Protein AF-A0A940YAW0-F1 (afdb_monomer)

Solvent-accessible surface area (backbone atoms only — not comparable to full-atom values): 6529 Å² total; per-residue (Å²): 142,86,84,84,80,84,82,80,79,80,72,79,87,86,73,80,63,94,56,67,58,59,76,46,60,49,50,46,62,60,55,46,80,49,50,27,80,85,36,31,35,69,44,83,55,68,61,38,25,36,34,46,40,45,64,47,30,42,54,44,70,74,47,69,86,30,37,48,61,80,56,59,61,40,74,48,71,69,44,64,45,38,37,33,33,66,38,48,69,45,74,62,46,36,38,37,39,30,31,65,82,68,52,77,37,68,34,34,32,30,23,39,60,90

Mean predicted aligned error: 9.23 Å

Nearest PDB structures (foldseek):
  4nob-assembly1_A  TM=4.745E-01  e=4.016E-02  Mus musculus
  6vyv-assembly1_C  TM=4.372E-01  e=2.056E-01  Ross river virus (STRAIN T48)
  2ala-assembly1_A  TM=4.185E-01  e=2.056E-01  Semliki Forest virus
  8ewf-assembly1_A  TM=4.000E-01  e=3.178E-01  Chikungunya virus
  8d2v-assembly1_C  TM=5.334E-01  e=3.888E+00  Mus musculus

pLDDT: mean 88.07, std 17.08, range [45.34, 98.38]

Sequence (114 aa):
MALPLAIALAGCGGGGNELGPAEAVWASPDAVKVGAKGSCFVGIGPTVHVYGGKPPYVLKNAAPLAMSLDRARVNMPGEGFTLTFNGVCLTDMPITIEDAEGRLLAVPISNAPI

Radius of gyration: 17.98 Å; Cα contacts (8 Å, |Δi|>4): 249; chains: 1; bounding box: 52×30×51 Å

Organism: NCBI:txid2824118

Foldseek 3Di:
DDDDDDDDPPDDPPDDPPQPPLQAKAKVVLAAEEAEAPFWDFFKGDKIFIAHRADWKAKDFQCVVFKDWPDRTDGDHRDTIIIGGHGDFDWQGWTWIAHPVGH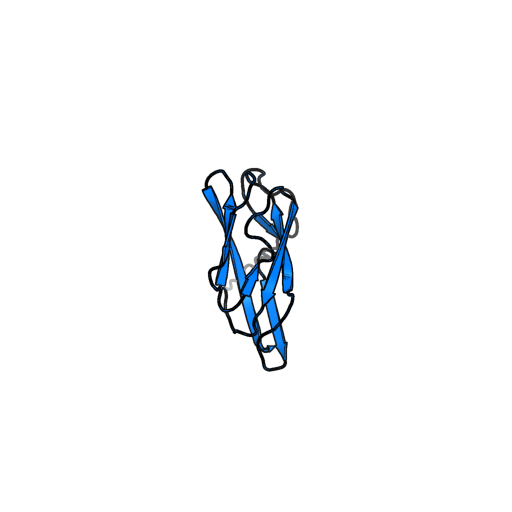IRTHGYGTYYD

Structure (mmCIF, N/CA/C/O backbone):
data_AF-A0A940YAW0-F1
#
_entry.id   AF-A0A940YAW0-F1
#
loop_
_atom_site.group_PDB
_atom_site.id
_atom_site.type_symbol
_atom_site.label_atom_id
_atom_site.label_alt_id
_atom_site.label_comp_id
_atom_site.label_asym_id
_atom_site.label_entity_id
_atom_site.label_seq_id
_atom_site.pdbx_PDB_ins_code
_atom_site.Cartn_x
_atom_site.Cartn_y
_atom_site.Cartn_z
_atom_site.occupancy
_atom_site.B_iso_or_equiv
_atom_site.auth_seq_id
_atom_site.auth_comp_id
_atom_site.auth_asym_id
_atom_site.auth_atom_id
_atom_site.pdbx_PDB_model_num
ATOM 1 N N . MET A 1 1 ? -39.862 -18.497 -36.913 1.00 52.28 1 MET A N 1
ATOM 2 C CA . MET A 1 1 ? -38.756 -18.606 -35.939 1.00 52.28 1 MET A CA 1
ATOM 3 C C . MET A 1 1 ? -37.622 -17.715 -36.409 1.00 52.28 1 MET A C 1
ATOM 5 O O . MET A 1 1 ? -36.978 -18.050 -37.389 1.00 52.28 1 MET A O 1
ATOM 9 N N . ALA A 1 2 ? -37.437 -16.568 -35.763 1.00 45.34 2 ALA A N 1
ATOM 10 C CA . ALA A 1 2 ? -36.231 -15.750 -35.849 1.00 45.34 2 ALA A CA 1
ATOM 11 C C . ALA A 1 2 ? -36.221 -14.862 -34.599 1.00 45.34 2 ALA A C 1
ATOM 13 O O . ALA A 1 2 ? -37.155 -14.096 -34.379 1.00 45.34 2 ALA A O 1
ATOM 14 N N . LEU A 1 3 ? -35.221 -15.062 -33.747 1.00 57.62 3 LEU A N 1
ATOM 15 C CA . LEU A 1 3 ? -35.035 -14.390 -32.467 1.00 57.62 3 LEU A CA 1
ATOM 16 C C . LEU A 1 3 ? -33.855 -13.422 -32.631 1.00 57.62 3 LEU A C 1
ATOM 18 O O . LEU A 1 3 ? -32.750 -13.907 -32.877 1.00 57.62 3 LEU A O 1
ATOM 22 N N . PRO A 1 4 ? -34.022 -12.096 -32.492 1.00 56.28 4 PRO A N 1
ATOM 23 C CA . PRO A 1 4 ? -32.889 -11.208 -32.314 1.00 56.28 4 PRO A CA 1
ATOM 24 C C . PRO A 1 4 ? -32.786 -10.785 -30.846 1.00 56.28 4 PRO A C 1
ATOM 26 O O . PRO A 1 4 ? -33.575 -10.001 -30.330 1.00 56.28 4 PRO A O 1
ATOM 29 N N . LEU A 1 5 ? -31.815 -11.419 -30.192 1.00 55.91 5 LEU A N 1
ATOM 30 C CA . LEU A 1 5 ? -30.773 -10.834 -29.348 1.00 55.91 5 LEU A CA 1
ATOM 31 C C . LEU A 1 5 ? -31.091 -9.483 -28.668 1.00 55.91 5 LEU A C 1
ATOM 33 O O . LEU A 1 5 ? -31.025 -8.418 -29.278 1.00 55.91 5 LEU A O 1
ATOM 37 N N . ALA A 1 6 ? -31.344 -9.544 -27.360 1.00 58.28 6 ALA A N 1
ATOM 38 C CA . ALA A 1 6 ? -31.371 -8.389 -26.473 1.00 58.28 6 ALA A CA 1
ATOM 39 C C . ALA A 1 6 ? -29.951 -7.826 -26.280 1.00 58.28 6 ALA A C 1
ATOM 41 O O . ALA A 1 6 ? -29.052 -8.535 -25.828 1.00 58.28 6 ALA A O 1
ATOM 42 N N . ILE A 1 7 ? -29.758 -6.544 -26.593 1.00 60.66 7 ILE A N 1
ATOM 43 C CA . ILE A 1 7 ? -28.548 -5.792 -26.251 1.00 60.66 7 ILE A CA 1
ATOM 44 C C . ILE A 1 7 ? -28.794 -5.157 -24.881 1.00 60.66 7 ILE A C 1
ATOM 46 O O . ILE A 1 7 ? -29.486 -4.147 -24.767 1.00 60.66 7 ILE A O 1
ATOM 50 N N . ALA A 1 8 ? -28.254 -5.768 -23.829 1.00 54.06 8 ALA A N 1
ATOM 51 C CA . ALA A 1 8 ? -28.180 -5.147 -22.515 1.00 54.06 8 ALA A CA 1
ATOM 52 C C . ALA A 1 8 ? -27.020 -4.141 -22.517 1.00 54.06 8 ALA A C 1
ATOM 54 O O . ALA A 1 8 ? -25.854 -4.526 -22.447 1.00 54.06 8 ALA A O 1
ATOM 55 N N . LEU A 1 9 ? -27.332 -2.845 -22.595 1.00 49.03 9 LEU A N 1
ATOM 56 C CA . LEU A 1 9 ? -26.391 -1.810 -22.176 1.00 49.03 9 LEU A CA 1
ATOM 57 C C . LEU A 1 9 ? -26.336 -1.819 -20.643 1.00 49.03 9 LEU A C 1
ATOM 59 O O . LEU A 1 9 ? -27.127 -1.151 -19.980 1.00 49.03 9 LEU A O 1
ATOM 63 N N . ALA A 1 10 ? -25.395 -2.572 -20.074 1.00 53.00 10 ALA A N 1
ATOM 64 C CA . ALA A 1 10 ? -24.923 -2.312 -18.721 1.00 53.00 10 ALA A CA 1
ATOM 65 C C . ALA A 1 10 ? -24.113 -1.006 -18.766 1.00 53.00 10 ALA A C 1
ATOM 67 O O . ALA A 1 10 ? -22.921 -0.998 -19.068 1.00 53.00 10 ALA A O 1
ATOM 68 N N . GLY A 1 11 ? -24.798 0.120 -18.560 1.00 48.66 11 GLY A N 1
ATOM 69 C CA . GLY A 1 11 ? -24.156 1.412 -18.365 1.00 48.66 11 GLY A CA 1
ATOM 70 C C . GLY A 1 11 ? -23.261 1.355 -17.129 1.00 48.66 11 GLY A C 1
ATOM 71 O O . GLY A 1 11 ? -23.728 1.066 -16.031 1.00 48.66 11 GLY A O 1
ATOM 72 N N . CYS A 1 12 ? -21.971 1.603 -17.341 1.00 58.66 12 CYS A N 1
ATOM 73 C CA . CYS A 1 12 ? -20.958 1.808 -16.317 1.00 58.66 12 CYS A CA 1
ATOM 74 C C . CYS A 1 12 ? -21.443 2.880 -15.325 1.00 58.66 12 CYS A C 1
ATOM 76 O O . CYS A 1 12 ? -21.663 4.031 -15.706 1.00 58.66 12 CYS A O 1
ATOM 78 N N . GLY A 1 13 ? -21.656 2.483 -14.069 1.00 53.03 13 GLY A N 1
ATOM 79 C CA . GLY A 1 13 ? -22.030 3.371 -12.974 1.00 53.03 13 GLY A CA 1
ATOM 80 C C . GLY A 1 13 ? -20.891 4.327 -12.636 1.00 53.03 13 GLY A C 1
ATOM 81 O O . GLY A 1 13 ? -20.037 4.019 -11.814 1.00 53.03 13 GLY A O 1
ATOM 82 N N . GLY A 1 14 ? -20.879 5.490 -13.284 1.00 53.69 14 GLY A N 1
ATOM 83 C CA . GLY A 1 14 ? -19.999 6.612 -12.968 1.00 53.69 14 GLY A CA 1
ATOM 84 C C . GLY A 1 14 ? -20.705 7.589 -12.036 1.00 53.69 14 GLY A C 1
ATOM 85 O O . GLY A 1 14 ? -21.288 8.568 -12.489 1.00 53.69 14 GLY A O 1
ATOM 86 N N . GLY A 1 15 ? -20.678 7.298 -10.741 1.00 47.94 15 GLY A N 1
ATOM 87 C CA . GLY A 1 15 ? -21.262 8.140 -9.699 1.00 47.94 15 GLY A CA 1
ATOM 88 C C . GLY A 1 15 ? -20.697 7.746 -8.346 1.00 47.94 15 GLY A C 1
ATOM 89 O O . GLY A 1 15 ? -21.437 7.311 -7.477 1.00 47.94 15 GLY A O 1
ATOM 90 N N . GLY A 1 16 ? -19.369 7.791 -8.219 1.00 53.62 16 GLY A N 1
ATOM 91 C CA . GLY A 1 16 ? -18.675 7.478 -6.978 1.00 53.62 16 GLY A CA 1
ATOM 92 C C . GLY A 1 16 ? -18.891 8.601 -5.980 1.00 53.62 16 GLY A C 1
ATOM 93 O O . GLY A 1 16 ? -18.182 9.597 -6.000 1.00 53.62 16 GLY A O 1
ATOM 94 N N . ASN A 1 17 ? -19.884 8.438 -5.118 1.00 49.09 17 ASN A N 1
ATOM 95 C CA . ASN A 1 17 ? -19.977 9.131 -3.848 1.00 49.09 17 ASN A CA 1
ATOM 96 C C . ASN A 1 17 ? -18.642 8.932 -3.119 1.00 49.09 17 ASN A C 1
ATOM 98 O O . ASN A 1 17 ? -18.396 7.880 -2.531 1.00 49.09 17 ASN A O 1
ATOM 102 N N . GLU A 1 18 ? -17.806 9.969 -3.135 1.00 56.78 18 GLU A N 1
ATOM 103 C CA . GLU A 1 18 ? -16.513 10.097 -2.440 1.00 56.78 18 GLU A CA 1
ATOM 104 C C . GLU A 1 18 ? -16.611 9.993 -0.906 1.00 56.78 18 GLU A C 1
ATOM 106 O O . GLU A 1 18 ? -15.691 10.352 -0.179 1.00 56.78 18 GLU A O 1
ATOM 111 N N . LEU A 1 19 ? -17.752 9.527 -0.406 1.00 52.00 19 LEU A N 1
ATOM 112 C CA . LEU A 1 19 ? -18.072 9.353 0.998 1.00 52.00 19 LEU A CA 1
ATOM 113 C C . LEU A 1 19 ? -18.238 7.879 1.382 1.00 52.00 19 LEU A C 1
ATOM 115 O O . LEU A 1 19 ? -18.212 7.591 2.575 1.00 52.00 19 LEU A O 1
ATOM 119 N N . GLY A 1 20 ? -18.373 6.953 0.417 1.00 54.19 20 GLY A N 1
ATOM 120 C CA . GLY A 1 20 ? -18.677 5.544 0.697 1.00 54.19 20 GLY A CA 1
ATOM 121 C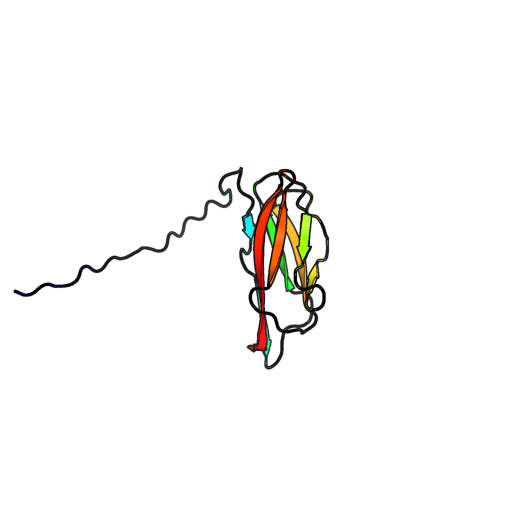 C . GLY A 1 20 ? -19.855 5.368 1.678 1.00 54.19 20 GLY A C 1
ATOM 122 O O . GLY A 1 20 ? -20.545 6.324 2.036 1.00 54.19 20 GLY A O 1
ATOM 123 N N . PRO A 1 21 ? -20.140 4.150 2.147 1.00 56.09 21 PRO A N 1
ATOM 124 C CA . PRO A 1 21 ? -20.763 3.986 3.453 1.00 56.09 21 PRO A CA 1
ATOM 125 C C . PRO A 1 21 ? -19.744 4.455 4.499 1.00 56.09 21 PRO A C 1
ATOM 127 O O . PRO A 1 21 ? -18.621 3.955 4.499 1.00 56.09 21 PRO A O 1
ATOM 130 N N . ALA A 1 22 ? -20.108 5.370 5.404 1.00 60.38 22 ALA A N 1
ATOM 131 C CA . ALA A 1 22 ? -19.195 5.862 6.451 1.00 60.38 22 ALA A CA 1
ATOM 132 C C . ALA A 1 22 ? -18.565 4.725 7.289 1.00 60.38 22 ALA A C 1
ATOM 134 O O . ALA A 1 22 ? -17.502 4.884 7.881 1.00 60.38 22 ALA A O 1
ATOM 135 N N . GLU A 1 23 ? -19.218 3.566 7.307 1.00 68.56 23 GLU A N 1
ATOM 136 C CA . GLU A 1 23 ? -18.839 2.365 8.046 1.00 68.56 23 GLU A CA 1
ATOM 137 C C . GLU A 1 23 ? -17.784 1.509 7.324 1.00 68.56 23 GLU A C 1
ATOM 139 O O . GLU A 1 23 ? -17.107 0.707 7.966 1.00 68.56 23 GLU A O 1
ATOM 144 N N . ALA A 1 24 ? -17.636 1.650 6.002 1.00 84.75 24 ALA A N 1
ATOM 145 C CA . ALA A 1 24 ? -16.711 0.849 5.210 1.00 84.75 24 ALA A CA 1
ATOM 146 C C . ALA A 1 24 ? -15.393 1.598 4.986 1.00 84.75 24 ALA A C 1
ATOM 148 O O . ALA A 1 24 ? -15.385 2.755 4.570 1.00 84.75 24 ALA A O 1
ATOM 149 N N . VAL A 1 25 ? -14.276 0.915 5.229 1.00 92.81 25 VAL A N 1
ATOM 150 C CA . VAL A 1 25 ? -12.937 1.420 4.901 1.00 92.81 25 VAL A CA 1
ATOM 151 C C . VAL A 1 25 ? -12.729 1.290 3.393 1.00 92.81 25 VAL A C 1
ATOM 153 O O . VAL A 1 25 ? -12.946 0.217 2.830 1.00 92.81 25 VAL A O 1
ATOM 156 N N . TRP A 1 26 ? -12.279 2.356 2.739 1.00 95.00 26 TRP A N 1
ATOM 157 C CA . TRP A 1 26 ? -11.916 2.359 1.320 1.00 95.00 26 TRP A CA 1
ATOM 158 C C . TRP A 1 26 ? -10.666 3.215 1.077 1.00 95.00 26 TRP A C 1
ATOM 160 O O . TRP A 1 26 ? -10.233 3.972 1.949 1.00 95.00 26 TRP A O 1
ATOM 170 N N . ALA A 1 27 ? -10.044 3.065 -0.093 1.00 96.81 27 ALA A N 1
ATOM 171 C CA . ALA A 1 27 ? -8.821 3.776 -0.447 1.00 96.81 27 ALA A CA 1
ATOM 172 C C . ALA A 1 27 ? -8.889 4.351 -1.862 1.00 96.81 27 ALA A C 1
ATOM 174 O O . ALA A 1 27 ? -9.610 3.838 -2.716 1.00 96.81 27 ALA A O 1
ATOM 175 N N . SER A 1 28 ? -8.125 5.417 -2.093 1.00 96.44 28 SER A N 1
ATOM 176 C CA . SER A 1 28 ? -7.941 6.021 -3.409 1.00 96.44 28 SER A CA 1
ATOM 177 C C . SER A 1 28 ? -6.449 6.251 -3.686 1.00 96.44 28 SER A C 1
ATOM 179 O O . SER A 1 28 ? -5.794 6.954 -2.911 1.00 96.44 28 SER A O 1
ATOM 181 N N . PRO A 1 29 ? -5.893 5.682 -4.769 1.00 97.31 29 PRO A N 1
ATOM 182 C CA . PRO A 1 29 ? -6.543 4.711 -5.653 1.00 97.31 29 PRO A CA 1
ATOM 183 C C . PRO A 1 29 ? -6.867 3.385 -4.930 1.00 97.31 29 PRO A C 1
ATOM 185 O O . PRO A 1 29 ? -6.244 3.050 -3.922 1.00 97.31 29 PRO A O 1
ATOM 188 N N . ASP A 1 30 ? -7.834 2.629 -5.456 1.00 95.56 30 ASP A N 1
ATOM 189 C CA . ASP A 1 30 ? -8.240 1.309 -4.947 1.00 95.56 30 ASP A CA 1
ATOM 190 C C . ASP A 1 30 ? -7.312 0.174 -5.419 1.00 95.56 30 ASP A C 1
ATOM 192 O O . ASP A 1 30 ? -7.320 -0.911 -4.844 1.00 95.56 30 ASP A O 1
ATOM 196 N N . ALA A 1 31 ? -6.466 0.444 -6.416 1.00 97.44 31 ALA A N 1
ATOM 197 C CA . ALA A 1 31 ? -5.374 -0.403 -6.878 1.00 97.44 31 ALA A CA 1
ATOM 198 C C . ALA A 1 31 ? -4.202 0.451 -7.388 1.00 97.44 31 ALA A C 1
ATOM 200 O O . ALA A 1 31 ? -4.395 1.525 -7.958 1.00 97.44 31 ALA A O 1
ATOM 201 N N . VAL A 1 32 ? -2.972 -0.049 -7.260 1.00 97.88 32 VAL A N 1
ATOM 202 C CA . VAL A 1 32 ? -1.773 0.626 -7.779 1.00 97.88 32 VAL A CA 1
ATOM 203 C C . VAL A 1 32 ? -1.117 -0.227 -8.851 1.00 97.88 32 VAL A C 1
ATOM 205 O O . VAL A 1 32 ? -0.791 -1.389 -8.626 1.00 97.88 32 VAL A O 1
ATOM 208 N N . LYS A 1 33 ? -0.866 0.372 -10.016 1.00 97.69 33 LYS A N 1
ATOM 209 C CA . LYS A 1 33 ? -0.104 -0.242 -11.107 1.00 97.69 33 LYS A CA 1
ATOM 210 C C . LYS A 1 33 ? 1.003 0.710 -11.533 1.00 97.69 33 LYS A C 1
ATOM 212 O O . LYS A 1 33 ? 0.722 1.833 -11.940 1.00 97.69 33 LYS A O 1
ATOM 217 N N . VAL A 1 34 ? 2.247 0.258 -11.433 1.00 97.19 34 VAL A N 1
ATOM 218 C CA . VAL A 1 34 ? 3.434 0.996 -11.880 1.00 97.19 34 VAL A CA 1
ATOM 219 C C . VAL A 1 34 ? 4.300 0.116 -12.776 1.00 97.19 34 VAL A C 1
ATOM 221 O O . VAL A 1 34 ? 4.194 -1.111 -12.757 1.00 97.19 34 VAL A O 1
ATOM 224 N N . GLY A 1 35 ? 5.161 0.748 -13.567 1.00 95.19 35 GLY A N 1
ATOM 225 C CA . GLY A 1 35 ? 6.084 0.045 -14.442 1.00 95.19 35 GLY A CA 1
ATOM 226 C C . GLY A 1 35 ? 7.136 0.958 -15.050 1.00 95.19 35 GLY A C 1
ATOM 227 O O . GLY A 1 35 ? 6.989 2.181 -15.043 1.00 95.19 35 GLY A O 1
ATOM 228 N N . ALA A 1 36 ? 8.211 0.359 -15.556 1.00 95.69 36 ALA A N 1
ATOM 229 C CA . ALA A 1 36 ? 9.270 1.045 -16.287 1.00 95.69 36 ALA A CA 1
ATOM 230 C C . ALA A 1 36 ? 9.606 0.288 -17.581 1.00 95.69 36 ALA A C 1
ATOM 232 O O . ALA A 1 36 ? 9.276 -0.888 -17.743 1.00 95.69 36 ALA A O 1
ATOM 233 N N . LYS A 1 37 ? 10.258 0.963 -18.535 1.00 95.69 37 LYS A N 1
ATOM 234 C CA . LYS A 1 37 ? 10.573 0.353 -19.831 1.00 95.69 37 LYS A CA 1
ATOM 235 C C . LYS A 1 37 ? 11.595 -0.770 -19.671 1.00 95.69 37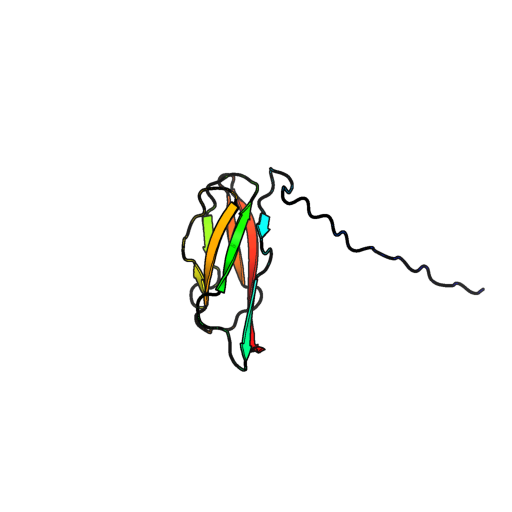 LYS A C 1
ATOM 237 O O . LYS A 1 37 ? 12.752 -0.508 -19.349 1.00 95.69 37 LYS A O 1
ATOM 242 N N . GLY A 1 38 ? 11.183 -2.004 -19.958 1.00 94.88 38 GLY A N 1
ATOM 243 C CA . GLY A 1 38 ? 12.062 -3.181 -19.936 1.00 94.88 38 GLY A CA 1
ATOM 244 C C . GLY A 1 38 ? 12.519 -3.641 -18.544 1.00 94.88 38 GLY A C 1
ATOM 245 O O . GLY A 1 38 ? 13.334 -4.557 -18.452 1.00 94.88 38 GLY A O 1
ATOM 246 N N . SER A 1 39 ? 12.008 -3.043 -17.467 1.00 95.56 39 SER A N 1
ATOM 247 C CA . SER A 1 39 ? 12.296 -3.438 -16.086 1.00 95.56 39 SER A CA 1
ATOM 248 C C . SER A 1 39 ? 11.159 -3.038 -15.146 1.00 95.56 39 SER A C 1
ATOM 250 O O . SER A 1 39 ? 10.262 -2.281 -15.506 1.00 95.56 39 SER A O 1
ATOM 252 N N . CYS A 1 40 ? 11.184 -3.546 -13.918 1.00 97.19 40 CYS A N 1
ATOM 253 C CA . CYS A 1 40 ? 10.248 -3.106 -12.891 1.00 97.19 40 CYS A CA 1
ATOM 254 C C . CYS A 1 40 ? 10.678 -1.763 -12.295 1.00 97.19 40 CYS A C 1
ATOM 256 O O . CYS A 1 40 ? 11.866 -1.470 -12.156 1.00 97.19 40 CYS A O 1
ATOM 258 N N . PHE A 1 41 ? 9.690 -0.933 -11.973 1.00 97.94 41 PHE A N 1
ATOM 259 C CA . PHE A 1 41 ? 9.879 0.429 -11.496 1.00 97.94 41 PHE A CA 1
ATOM 260 C C . PHE A 1 41 ? 10.677 0.469 -10.183 1.00 97.94 41 PHE A C 1
ATOM 262 O O . PHE A 1 41 ? 10.483 -0.373 -9.299 1.00 97.94 41 PHE A O 1
ATOM 269 N N . VAL A 1 42 ? 11.550 1.474 -10.061 1.00 98.12 42 VAL A N 1
ATOM 270 C CA . VAL A 1 42 ? 12.358 1.782 -8.873 1.00 98.12 42 VAL A CA 1
ATOM 271 C C . VAL A 1 42 ? 12.114 3.239 -8.495 1.00 98.12 42 VAL A C 1
ATOM 273 O O . VAL A 1 42 ? 12.215 4.118 -9.350 1.00 98.12 42 VAL A O 1
ATOM 276 N N . GLY A 1 43 ? 11.864 3.500 -7.215 1.00 97.69 43 GLY A N 1
ATOM 277 C CA . GLY A 1 43 ? 11.729 4.850 -6.674 1.00 97.69 43 GLY A CA 1
ATOM 278 C C . GLY A 1 43 ? 10.379 5.119 -6.022 1.00 97.69 43 GLY A C 1
ATOM 279 O O . GLY A 1 43 ? 9.625 4.201 -5.695 1.00 97.69 43 GLY A O 1
ATOM 280 N N . ILE A 1 44 ? 10.103 6.402 -5.793 1.00 97.81 44 ILE A N 1
ATOM 281 C CA . ILE A 1 44 ? 8.881 6.867 -5.134 1.00 97.81 44 ILE A CA 1
ATOM 282 C C . ILE A 1 44 ? 7.699 6.665 -6.084 1.00 97.81 44 ILE A C 1
ATOM 284 O O . ILE A 1 44 ? 7.698 7.166 -7.207 1.00 97.81 44 ILE A O 1
ATOM 288 N N . GLY A 1 45 ? 6.716 5.898 -5.627 1.00 95.50 45 GLY A N 1
ATOM 289 C CA . GLY A 1 45 ? 5.470 5.625 -6.324 1.00 95.50 45 GLY A CA 1
ATOM 290 C C . GLY A 1 45 ? 4.327 6.546 -5.888 1.00 95.50 45 GLY A C 1
ATOM 291 O O . GLY A 1 45 ? 4.558 7.587 -5.270 1.00 95.50 45 GLY A O 1
ATOM 292 N N . PRO A 1 46 ? 3.077 6.176 -6.212 1.00 96.00 46 PRO A N 1
ATOM 293 C CA . PRO A 1 46 ? 1.913 6.969 -5.847 1.00 96.00 46 PRO A CA 1
ATOM 294 C C . PRO A 1 46 ? 1.639 6.935 -4.340 1.00 96.00 46 PRO A C 1
ATOM 296 O O . PRO A 1 46 ? 1.997 5.990 -3.628 1.00 96.00 46 PRO A O 1
ATOM 299 N N . THR A 1 47 ? 0.949 7.973 -3.879 1.00 98.06 47 THR A N 1
ATOM 300 C CA . THR A 1 47 ? 0.350 8.040 -2.547 1.00 98.06 47 THR A CA 1
ATOM 301 C C . THR A 1 47 ? -1.051 7.440 -2.590 1.00 98.06 47 THR A C 1
ATOM 303 O O . THR A 1 47 ? -1.840 7.755 -3.480 1.00 98.06 47 THR A O 1
ATOM 306 N N . VAL A 1 48 ? -1.358 6.581 -1.621 1.00 97.94 48 VAL A N 1
ATOM 307 C CA . VAL A 1 48 ? -2.682 5.990 -1.414 1.00 97.94 48 VAL A CA 1
ATOM 308 C C . VAL A 1 48 ? -3.323 6.659 -0.207 1.00 97.94 48 VAL A C 1
ATOM 310 O O . VAL A 1 48 ? -2.741 6.662 0.876 1.00 97.94 48 VAL A O 1
ATOM 313 N N . HIS A 1 49 ? -4.513 7.223 -0.393 1.00 97.94 49 HIS A N 1
ATOM 314 C CA . HIS A 1 49 ? -5.307 7.875 0.647 1.00 97.94 49 HIS A CA 1
ATOM 315 C C . HIS A 1 49 ? -6.366 6.923 1.198 1.00 97.94 49 HIS A C 1
ATOM 317 O O . HIS A 1 49 ? -6.966 6.171 0.433 1.00 97.94 49 HIS A O 1
ATOM 323 N N . VAL A 1 50 ? -6.603 6.957 2.512 1.00 96.75 50 VAL A N 1
ATOM 324 C CA . VAL A 1 50 ? -7.532 6.048 3.209 1.00 96.75 50 VAL A CA 1
ATOM 325 C C . VAL A 1 50 ? -8.722 6.821 3.762 1.00 96.75 50 VAL A C 1
ATOM 327 O O . VAL A 1 50 ? -8.544 7.850 4.407 1.00 96.75 50 VAL A O 1
ATOM 330 N N . TYR A 1 51 ? -9.935 6.316 3.561 1.00 95.12 51 TYR A N 1
ATOM 331 C CA . TYR A 1 51 ? -11.187 6.969 3.938 1.00 95.12 51 TYR A CA 1
ATOM 332 C C . TYR A 1 51 ? -12.182 5.971 4.549 1.00 95.12 51 TYR A C 1
ATOM 334 O O . TYR A 1 51 ? -12.053 4.760 4.372 1.00 95.12 51 TYR A O 1
ATOM 342 N N . GLY A 1 52 ? -13.205 6.502 5.230 1.00 93.19 52 GLY A N 1
ATOM 343 C CA . GLY A 1 52 ? -14.262 5.707 5.869 1.00 93.19 52 GLY A CA 1
ATOM 344 C C . GLY A 1 52 ? -13.767 4.821 7.021 1.00 93.19 52 GLY A C 1
ATOM 345 O O . GLY A 1 52 ? -12.584 4.794 7.340 1.00 93.19 52 GLY A O 1
ATOM 346 N N . GLY A 1 53 ? -14.674 4.097 7.675 1.00 92.12 53 GLY A N 1
ATOM 347 C CA . GLY A 1 53 ? -14.341 3.266 8.835 1.00 92.12 53 GLY A CA 1
ATOM 348 C C . GLY A 1 53 ? -13.849 4.079 10.038 1.00 92.12 53 GLY A C 1
ATOM 349 O O . GLY A 1 53 ? -14.216 5.245 10.211 1.00 92.12 53 GLY A O 1
ATOM 350 N N . LYS A 1 54 ? -13.043 3.453 10.910 1.00 95.12 54 LYS A N 1
ATOM 351 C CA . LYS A 1 54 ? -12.608 4.072 12.173 1.00 95.12 54 LYS A CA 1
ATOM 352 C C . LYS A 1 54 ? -11.085 4.158 12.299 1.00 95.12 54 LYS A C 1
ATOM 354 O O . LYS A 1 54 ? -10.442 3.128 12.497 1.00 95.12 54 LYS A O 1
ATOM 359 N N . PRO A 1 55 ? -10.495 5.362 12.269 1.00 94.75 55 PRO A N 1
ATOM 360 C CA . PRO A 1 55 ? -9.067 5.526 12.513 1.00 94.75 55 PRO A CA 1
ATOM 361 C C . PRO A 1 55 ? -8.685 5.150 13.964 1.00 94.75 55 PRO A C 1
ATOM 363 O O . PRO A 1 55 ? -9.536 5.196 14.859 1.00 94.75 55 PRO A O 1
ATOM 366 N N . PRO A 1 56 ? -7.399 4.856 14.239 1.00 96.69 56 PRO A N 1
ATOM 367 C CA . PRO A 1 56 ? -6.282 4.818 13.290 1.00 96.69 56 PRO A CA 1
ATOM 368 C C . PRO A 1 56 ? -6.289 3.562 12.409 1.00 96.69 56 PRO A C 1
ATOM 370 O O . PRO A 1 56 ? -6.740 2.502 12.835 1.00 96.69 56 PRO A O 1
ATOM 373 N N . TYR A 1 57 ? -5.711 3.674 11.213 1.00 97.88 57 TYR A N 1
ATOM 374 C CA . TYR A 1 57 ? -5.519 2.556 10.291 1.00 97.88 57 TYR A CA 1
ATOM 375 C C . TYR A 1 57 ? -4.094 2.008 10.392 1.00 97.88 57 TYR A C 1
ATOM 377 O O . TYR A 1 57 ? -3.123 2.768 10.391 1.00 97.88 57 TYR A O 1
ATOM 385 N N . VAL A 1 58 ? -3.956 0.689 10.462 1.00 98.25 58 VAL A N 1
ATOM 386 C CA . VAL A 1 58 ? -2.688 -0.044 10.449 1.00 98.25 58 VAL A CA 1
ATOM 387 C C . VAL A 1 58 ? -2.429 -0.562 9.042 1.00 98.25 58 VAL A C 1
ATOM 389 O O . VAL A 1 58 ? -3.284 -1.213 8.447 1.00 98.25 58 VAL A O 1
ATOM 392 N N . LEU A 1 59 ? -1.230 -0.301 8.527 1.00 98.38 59 LEU A N 1
ATOM 393 C CA . LEU A 1 59 ? -0.803 -0.729 7.200 1.00 98.38 59 LEU A CA 1
ATOM 394 C C . LEU A 1 59 ? 0.093 -1.966 7.311 1.00 98.38 59 LEU A C 1
ATOM 396 O O . LEU A 1 59 ? 1.067 -1.969 8.066 1.00 98.38 59 LEU A O 1
ATOM 400 N N . LYS A 1 60 ? -0.204 -3.009 6.534 1.00 98.12 60 LYS A N 1
ATOM 401 C CA . LYS A 1 60 ? 0.614 -4.226 6.433 1.00 98.12 60 LYS A CA 1
ATOM 402 C C . LYS A 1 60 ? 1.016 -4.452 4.984 1.00 98.12 60 LYS A C 1
ATOM 404 O O . LYS A 1 60 ? 0.172 -4.506 4.096 1.00 98.12 60 LYS A O 1
ATOM 409 N N . ASN A 1 61 ? 2.314 -4.604 4.760 1.00 97.31 61 ASN A N 1
ATOM 410 C CA . ASN A 1 61 ? 2.893 -4.809 3.440 1.00 97.31 61 ASN A CA 1
ATOM 411 C C . ASN A 1 61 ? 3.210 -6.294 3.217 1.00 97.31 61 ASN A C 1
ATOM 413 O O . ASN A 1 61 ? 4.062 -6.847 3.912 1.00 97.31 61 ASN A O 1
ATOM 417 N N . ALA A 1 62 ? 2.551 -6.924 2.241 1.00 96.56 62 ALA A N 1
ATOM 418 C CA . ALA A 1 62 ? 2.765 -8.334 1.912 1.00 96.56 62 ALA A CA 1
ATOM 419 C C . ALA A 1 62 ? 4.072 -8.615 1.139 1.00 96.56 62 ALA A C 1
ATOM 421 O O . ALA A 1 62 ? 4.460 -9.773 1.007 1.00 96.56 62 ALA A O 1
ATOM 422 N N . ALA A 1 63 ? 4.763 -7.588 0.631 1.00 96.88 63 ALA A N 1
ATOM 423 C CA . ALA A 1 63 ? 5.986 -7.720 -0.163 1.00 96.88 63 ALA A CA 1
ATOM 424 C C . ALA A 1 63 ? 7.093 -6.737 0.291 1.00 96.88 63 ALA A C 1
ATOM 426 O O . ALA A 1 63 ? 7.525 -5.884 -0.490 1.00 96.88 63 ALA A O 1
ATOM 427 N N . PRO A 1 64 ? 7.614 -6.858 1.529 1.00 96.19 64 PRO A N 1
ATOM 428 C CA . PRO A 1 64 ? 8.601 -5.921 2.084 1.00 96.19 64 PRO A CA 1
ATOM 429 C C . PRO A 1 64 ? 9.952 -5.911 1.350 1.00 96.19 64 PRO A C 1
ATOM 431 O O . PRO A 1 64 ? 10.701 -4.945 1.454 1.00 96.19 64 PRO A O 1
ATOM 434 N N . LEU A 1 65 ? 10.274 -6.966 0.593 1.00 95.00 65 LEU A N 1
ATOM 435 C CA . LEU A 1 65 ? 11.468 -6.996 -0.260 1.00 95.00 65 LEU A 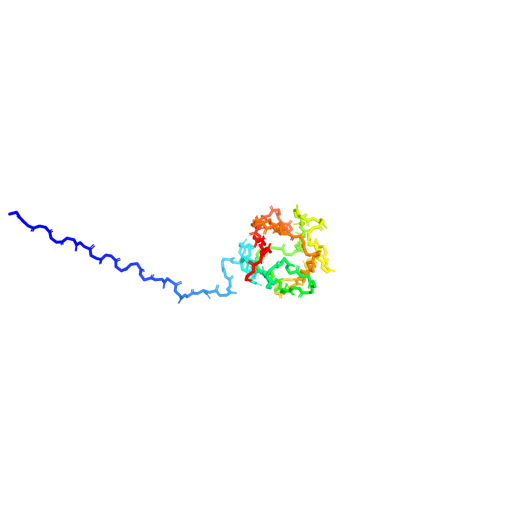CA 1
ATOM 436 C C . LEU A 1 65 ? 11.290 -6.152 -1.534 1.00 95.00 65 LEU A C 1
ATOM 438 O O . LEU A 1 65 ? 12.267 -5.655 -2.090 1.00 95.00 65 LEU A O 1
ATOM 442 N N . ALA A 1 66 ? 10.049 -5.978 -1.992 1.00 96.38 66 ALA A N 1
ATOM 443 C CA . ALA A 1 66 ? 9.736 -5.357 -3.273 1.00 96.38 66 ALA A CA 1
ATOM 444 C C . ALA A 1 66 ? 9.305 -3.890 -3.154 1.00 96.38 66 ALA A C 1
ATOM 446 O O . ALA A 1 66 ? 9.577 -3.091 -4.054 1.00 96.38 6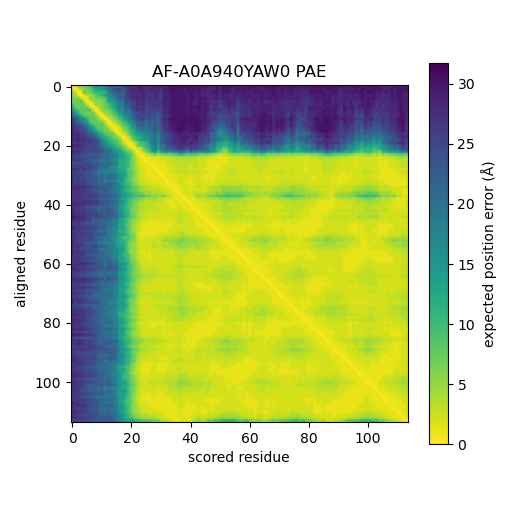6 ALA A O 1
ATOM 447 N N . MET A 1 67 ? 8.655 -3.542 -2.045 1.00 96.81 67 MET A N 1
ATOM 448 C CA . MET A 1 67 ? 8.177 -2.196 -1.761 1.00 96.81 67 MET A CA 1
ATOM 449 C C . MET A 1 67 ? 8.293 -1.860 -0.275 1.00 96.81 67 MET A C 1
ATOM 451 O O . MET A 1 67 ? 8.271 -2.751 0.572 1.00 96.81 67 MET A O 1
ATOM 455 N N . SER A 1 68 ? 8.366 -0.573 0.044 1.00 97.81 68 SER A N 1
ATOM 456 C CA . SER A 1 68 ? 8.271 -0.029 1.399 1.00 97.81 68 SER A CA 1
ATOM 457 C C . SER A 1 68 ? 7.184 1.043 1.476 1.00 97.81 68 SER A C 1
ATOM 459 O O . SER A 1 68 ? 6.773 1.611 0.463 1.00 97.81 68 SER A O 1
ATOM 461 N N . LEU A 1 69 ? 6.697 1.288 2.692 1.00 98.06 69 LEU A N 1
ATOM 462 C CA . LEU A 1 69 ? 5.732 2.341 3.000 1.00 98.06 69 LEU A CA 1
ATOM 463 C C . LEU A 1 69 ? 6.451 3.428 3.804 1.00 98.06 69 LEU A C 1
ATOM 465 O O . LEU A 1 69 ? 7.263 3.102 4.671 1.00 98.06 69 LEU A O 1
ATOM 469 N N . ASP A 1 70 ? 6.141 4.699 3.555 1.00 98.00 70 ASP A N 1
ATOM 470 C CA . ASP A 1 70 ? 6.694 5.829 4.322 1.00 98.00 70 ASP A CA 1
ATOM 471 C C . ASP A 1 70 ? 6.237 5.837 5.793 1.00 98.00 70 ASP A C 1
ATOM 473 O O . ASP A 1 70 ? 6.878 6.439 6.654 1.00 98.00 70 ASP A O 1
ATOM 477 N N . ARG A 1 71 ? 5.127 5.154 6.087 1.00 97.75 71 ARG A N 1
ATOM 478 C CA . ARG A 1 71 ? 4.544 5.007 7.421 1.00 97.75 71 ARG A CA 1
ATOM 479 C C . ARG A 1 71 ? 3.886 3.643 7.589 1.00 97.75 71 ARG A C 1
ATOM 481 O O . ARG A 1 71 ? 3.474 3.011 6.624 1.00 97.75 71 ARG A O 1
ATOM 488 N N . ALA A 1 72 ? 3.738 3.214 8.840 1.00 97.38 72 ALA A N 1
ATOM 489 C CA . ALA A 1 72 ? 3.017 1.987 9.197 1.00 97.38 72 ALA A CA 1
ATOM 490 C C . ALA A 1 72 ? 1.561 2.241 9.632 1.00 97.38 72 ALA A C 1
ATOM 492 O O . ALA A 1 72 ? 0.803 1.294 9.842 1.00 97.38 72 ALA A O 1
ATOM 493 N N . ARG A 1 73 ? 1.176 3.510 9.829 1.00 97.62 73 ARG A N 1
ATOM 494 C CA . ARG A 1 73 ? -0.152 3.914 10.302 1.00 97.62 73 ARG A CA 1
ATOM 495 C C . ARG A 1 73 ? -0.624 5.189 9.619 1.00 97.62 73 ARG A C 1
ATOM 497 O O . ARG A 1 73 ? 0.189 6.057 9.309 1.00 97.62 73 ARG A O 1
ATOM 504 N N . VAL A 1 74 ? -1.935 5.301 9.463 1.00 97.81 74 VAL A N 1
ATOM 505 C CA . VAL A 1 74 ? -2.642 6.506 9.019 1.00 97.81 74 VAL A CA 1
ATOM 506 C C . VAL A 1 74 ? -3.587 6.909 10.148 1.00 97.81 74 VAL A C 1
ATOM 508 O O . VAL A 1 74 ? -4.373 6.083 10.612 1.00 97.81 74 VAL A O 1
ATOM 511 N N . ASN A 1 75 ? -3.471 8.134 10.660 1.00 97.12 75 ASN A N 1
ATOM 512 C CA . ASN A 1 75 ? -4.126 8.507 11.919 1.00 97.12 75 ASN A CA 1
ATOM 513 C C . ASN A 1 75 ? -5.479 9.176 11.702 1.00 97.12 75 ASN A C 1
ATOM 515 O O . ASN A 1 75 ? -6.308 9.163 12.609 1.00 97.12 75 ASN A O 1
ATOM 519 N N . MET A 1 76 ? -5.704 9.755 10.524 1.00 95.75 76 MET A N 1
ATOM 520 C CA . MET A 1 76 ? -6.947 10.441 10.191 1.00 95.75 76 MET A CA 1
ATOM 521 C C . MET A 1 76 ? -7.486 9.981 8.830 1.00 95.75 76 MET A C 1
ATOM 523 O O . MET A 1 76 ? -6.701 9.655 7.941 1.00 95.75 76 MET A O 1
ATOM 527 N N . PRO A 1 77 ? -8.816 9.950 8.628 1.00 94.38 77 PRO A N 1
ATOM 528 C CA . PRO A 1 77 ? -9.391 9.741 7.305 1.00 94.38 77 PRO A CA 1
ATOM 529 C C . PRO A 1 77 ? -8.940 10.856 6.348 1.00 94.38 77 PRO A C 1
ATOM 531 O O . PRO A 1 77 ? -8.844 12.017 6.739 1.00 94.38 77 PRO A O 1
ATOM 534 N N . GLY A 1 78 ? -8.669 10.507 5.096 1.00 94.00 78 GLY A N 1
ATOM 535 C CA . GLY A 1 78 ? -8.152 11.395 4.053 1.00 94.00 78 GLY A CA 1
ATOM 536 C C . GLY A 1 78 ? -6.632 11.558 4.034 1.00 94.00 78 GLY A C 1
ATOM 537 O O . GLY A 1 78 ? -6.079 12.004 3.025 1.00 94.00 78 GLY A O 1
ATOM 538 N N . GLU A 1 79 ? -5.928 11.154 5.092 1.00 96.88 79 GLU A N 1
ATOM 539 C CA . GLU A 1 79 ? -4.472 11.047 5.048 1.00 96.88 79 GLU A CA 1
ATOM 540 C C . GLU A 1 79 ? -4.033 9.898 4.131 1.00 96.88 79 GLU A C 1
ATOM 542 O O . GLU A 1 79 ? -4.757 8.921 3.915 1.00 96.88 79 GLU A O 1
ATOM 547 N N . GLY A 1 80 ? -2.819 10.024 3.595 1.00 96.00 80 GLY A N 1
ATOM 548 C CA . GLY A 1 80 ? -2.233 9.024 2.716 1.00 96.00 80 GLY A CA 1
ATOM 549 C C . GLY A 1 80 ? -0.892 8.490 3.194 1.00 96.00 80 GLY A C 1
ATOM 550 O O . GLY A 1 80 ? -0.249 9.045 4.089 1.00 96.00 80 GLY A O 1
ATOM 551 N N . PHE A 1 81 ? -0.485 7.398 2.561 1.00 98.25 81 PHE A N 1
ATOM 552 C CA . PHE A 1 81 ? 0.834 6.791 2.676 1.00 98.25 81 PHE A CA 1
ATOM 553 C C . PHE A 1 81 ? 1.437 6.616 1.284 1.00 98.25 81 PHE A C 1
ATOM 555 O O . PHE A 1 81 ? 0.727 6.372 0.308 1.00 98.25 81 PHE A O 1
ATOM 562 N N . THR A 1 82 ? 2.752 6.742 1.185 1.00 98.31 82 THR A N 1
ATOM 563 C CA . THR A 1 82 ? 3.484 6.692 -0.080 1.00 98.31 82 THR A CA 1
ATOM 564 C C . THR A 1 82 ? 4.261 5.392 -0.190 1.00 98.31 82 THR A C 1
ATOM 566 O O . THR A 1 82 ? 4.954 4.975 0.741 1.00 98.31 82 THR A O 1
ATOM 569 N N . LEU A 1 83 ? 4.152 4.759 -1.356 1.00 97.88 83 LEU A N 1
ATOM 570 C CA . LEU A 1 83 ? 4.882 3.546 -1.708 1.00 97.88 83 LEU A CA 1
ATOM 571 C C . LEU A 1 83 ? 6.258 3.910 -2.274 1.00 97.88 83 LEU A C 1
ATOM 573 O O . LEU A 1 83 ? 6.374 4.821 -3.089 1.00 97.88 83 LEU A O 1
ATOM 577 N N . THR A 1 84 ? 7.300 3.174 -1.902 1.00 98.31 84 THR A N 1
ATOM 578 C CA . THR A 1 84 ? 8.603 3.206 -2.586 1.00 98.31 84 THR A CA 1
ATOM 579 C C . THR A 1 84 ? 8.920 1.814 -3.114 1.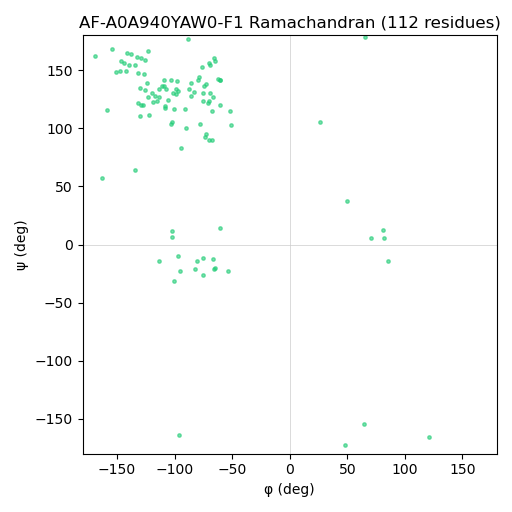00 98.31 84 THR A C 1
ATOM 581 O O . THR A 1 84 ? 8.812 0.839 -2.379 1.00 98.31 84 THR A O 1
ATOM 584 N N . PHE A 1 85 ? 9.291 1.711 -4.389 1.00 98.25 85 PHE A N 1
ATOM 585 C CA . PHE A 1 85 ? 9.548 0.448 -5.079 1.00 98.25 85 PHE A CA 1
ATOM 586 C C . PHE A 1 85 ? 11.046 0.186 -5.240 1.00 98.25 85 PHE A C 1
ATOM 588 O O . PHE A 1 85 ? 11.812 1.089 -5.579 1.00 98.25 85 PHE A O 1
ATOM 595 N N . ASN A 1 86 ? 11.446 -1.077 -5.077 1.00 96.56 86 ASN A N 1
ATOM 596 C CA . ASN A 1 86 ? 12.846 -1.515 -5.116 1.00 96.56 86 ASN A CA 1
ATOM 597 C C . ASN A 1 86 ? 13.243 -2.198 -6.440 1.00 96.56 86 ASN A C 1
ATOM 599 O O . ASN A 1 86 ? 14.290 -2.837 -6.508 1.00 96.56 86 ASN A O 1
ATOM 603 N N . GLY A 1 87 ? 12.411 -2.126 -7.487 1.00 95.75 87 GLY A N 1
ATOM 604 C CA . GLY A 1 87 ? 12.695 -2.764 -8.784 1.00 95.75 87 GLY A CA 1
ATOM 605 C C . GLY A 1 87 ? 12.364 -4.253 -8.865 1.00 95.75 87 GLY A C 1
ATOM 606 O O . GLY A 1 87 ? 12.642 -4.886 -9.881 1.00 95.75 87 GLY A O 1
ATOM 607 N N . VAL A 1 88 ? 11.754 -4.823 -7.825 1.00 97.38 88 VAL A N 1
ATOM 608 C CA . VAL A 1 88 ? 11.245 -6.199 -7.855 1.00 97.38 88 VAL A CA 1
ATOM 609 C C . VAL A 1 88 ? 9.867 -6.212 -8.507 1.00 97.38 88 VAL A C 1
ATOM 611 O O . VAL A 1 88 ? 8.988 -5.421 -8.151 1.00 97.38 88 VAL A O 1
ATOM 614 N N . CYS A 1 89 ? 9.688 -7.129 -9.453 1.00 96.75 89 CYS A N 1
ATOM 615 C CA . CYS A 1 89 ? 8.414 -7.344 -10.116 1.00 96.75 89 CYS A CA 1
ATOM 616 C C . CYS A 1 89 ? 7.435 -8.073 -9.202 1.00 96.75 89 CYS A C 1
ATOM 618 O O . CYS A 1 89 ? 7.798 -9.036 -8.526 1.00 96.75 89 CYS A O 1
ATOM 620 N N . LEU A 1 90 ? 6.191 -7.612 -9.192 1.00 96.75 90 LEU A N 1
ATOM 621 C CA . LEU A 1 90 ? 5.132 -8.146 -8.346 1.00 96.75 90 LEU A CA 1
ATOM 622 C C . LEU A 1 90 ? 3.780 -7.961 -9.035 1.00 96.75 90 LEU A C 1
ATOM 624 O O . LEU A 1 90 ? 3.574 -6.987 -9.763 1.00 96.75 90 LEU A O 1
ATOM 628 N N . THR A 1 91 ? 2.859 -8.886 -8.788 1.00 97.19 91 THR A N 1
ATOM 629 C CA . THR A 1 91 ? 1.514 -8.875 -9.370 1.00 97.19 91 THR A CA 1
ATOM 630 C C . THR A 1 91 ? 0.500 -9.033 -8.253 1.00 97.19 91 THR A C 1
ATOM 632 O O . THR A 1 91 ? 0.542 -10.019 -7.524 1.00 97.19 91 THR A O 1
ATOM 635 N N . ASP A 1 92 ? -0.367 -8.032 -8.120 1.00 96.44 92 ASP A N 1
ATOM 636 C CA . ASP A 1 92 ? -1.482 -7.973 -7.171 1.00 96.44 92 ASP A CA 1
ATOM 637 C C . ASP A 1 92 ? -1.102 -8.307 -5.716 1.00 96.44 92 ASP A C 1
ATOM 639 O O . ASP A 1 92 ? -1.874 -8.906 -4.967 1.00 96.44 92 ASP A O 1
ATOM 643 N N . MET A 1 93 ? 0.091 -7.881 -5.284 1.00 97.69 93 MET A N 1
ATOM 644 C CA . MET A 1 93 ? 0.512 -8.032 -3.891 1.00 97.69 93 MET A CA 1
ATOM 645 C C . MET A 1 93 ? -0.206 -6.994 -3.025 1.00 97.69 93 MET A C 1
ATOM 647 O O . MET A 1 93 ? -0.085 -5.798 -3.299 1.00 97.69 93 MET A O 1
ATOM 651 N N . PRO A 1 94 ? -0.935 -7.401 -1.973 1.00 97.38 94 PRO A N 1
ATOM 652 C CA . PRO A 1 94 ? -1.768 -6.473 -1.226 1.00 97.38 94 PRO A CA 1
ATOM 653 C C . PRO A 1 94 ? -0.965 -5.636 -0.224 1.00 97.38 94 PRO A C 1
ATOM 655 O O . PRO A 1 94 ? -0.103 -6.142 0.501 1.00 97.38 94 PRO A O 1
ATOM 658 N N . ILE A 1 95 ? -1.340 -4.363 -0.108 1.00 98.12 95 ILE A N 1
ATOM 659 C CA . ILE A 1 95 ? -1.239 -3.634 1.157 1.00 98.12 95 ILE A CA 1
ATOM 660 C C . ILE A 1 95 ? -2.560 -3.822 1.897 1.00 98.12 95 ILE A C 1
ATOM 662 O O . ILE A 1 95 ? -3.612 -3.404 1.412 1.00 98.12 9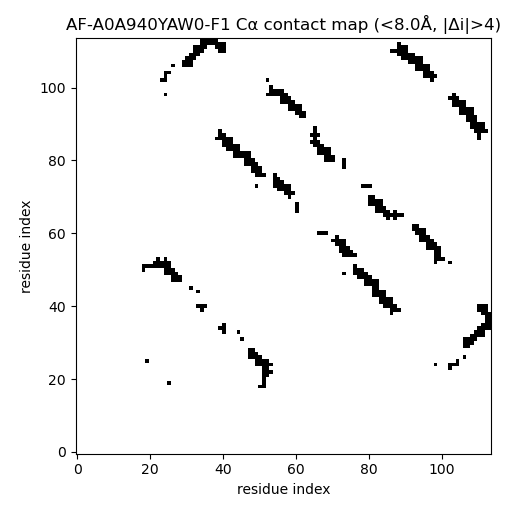5 ILE A O 1
ATOM 666 N N . THR A 1 96 ? -2.516 -4.462 3.063 1.00 98.12 96 THR A N 1
ATOM 667 C CA . THR A 1 96 ? -3.688 -4.578 3.933 1.00 98.12 96 THR A CA 1
ATOM 668 C C . THR A 1 96 ? -3.784 -3.344 4.815 1.00 98.12 96 THR A C 1
ATOM 670 O O . THR A 1 96 ? -2.828 -2.989 5.504 1.00 98.12 96 THR A O 1
ATOM 673 N N . ILE A 1 97 ? -4.952 -2.722 4.810 1.00 98.06 97 ILE A N 1
ATOM 674 C CA . ILE A 1 97 ? -5.332 -1.613 5.671 1.00 98.06 97 ILE A CA 1
ATOM 675 C C . ILE A 1 97 ? -6.341 -2.170 6.671 1.00 98.06 97 ILE A C 1
ATOM 677 O O . ILE A 1 97 ? -7.385 -2.686 6.280 1.00 98.06 97 ILE A O 1
ATOM 681 N N . GLU A 1 98 ? -6.005 -2.105 7.951 1.00 97.38 98 GLU A N 1
ATOM 682 C CA . GLU A 1 98 ? -6.862 -2.541 9.053 1.00 97.38 98 GLU A CA 1
ATOM 683 C C . GLU A 1 98 ? -7.259 -1.329 9.885 1.00 97.38 98 GLU A C 1
ATOM 685 O O . GLU A 1 98 ? -6.390 -0.571 10.306 1.00 97.38 98 GLU A O 1
ATOM 690 N N . ASP A 1 99 ? -8.548 -1.126 10.121 1.00 96.94 99 ASP A N 1
ATOM 691 C CA . ASP A 1 99 ? -9.014 -0.028 10.966 1.00 96.94 99 ASP A CA 1
ATOM 692 C C . ASP A 1 99 ? -9.092 -0.410 12.454 1.00 96.94 99 ASP A C 1
ATOM 694 O O . ASP A 1 99 ? -8.842 -1.551 12.843 1.00 96.94 99 ASP A O 1
ATOM 698 N N . ALA A 1 100 ? -9.444 0.546 13.315 1.00 95.88 100 ALA A N 1
ATOM 699 C CA . ALA A 1 100 ? -9.487 0.335 14.761 1.00 95.88 100 ALA A CA 1
ATOM 700 C C . ALA A 1 100 ? -10.571 -0.655 15.231 1.00 95.88 100 ALA A C 1
ATOM 702 O O . ALA A 1 100 ? -10.559 -1.058 16.394 1.00 95.88 100 ALA A O 1
ATOM 703 N N . GLU A 1 101 ? -11.516 -1.030 14.366 1.00 95.19 101 GLU A N 1
ATOM 704 C CA . GLU A 1 101 ? -12.558 -2.026 14.649 1.00 95.19 101 GLU A CA 1
ATOM 705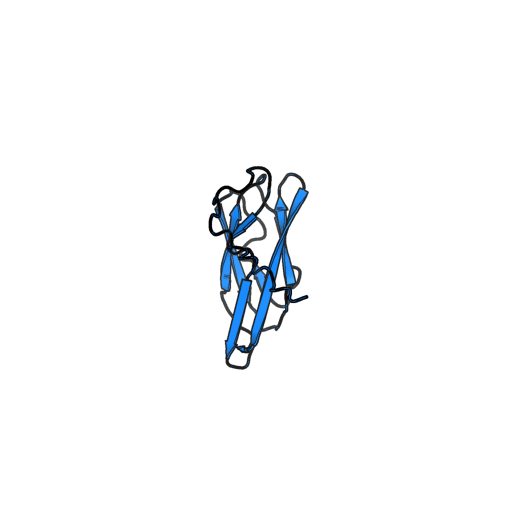 C C . GLU A 1 101 ? -12.243 -3.382 13.996 1.00 95.19 101 GLU A C 1
ATOM 707 O O . GLU A 1 101 ? -13.053 -4.303 14.072 1.00 95.19 101 GLU A O 1
ATOM 712 N N . GLY A 1 102 ? -11.055 -3.527 13.396 1.00 93.69 102 GLY A N 1
ATOM 713 C CA . GLY A 1 102 ? -10.581 -4.763 12.777 1.00 93.69 102 GLY A CA 1
ATOM 714 C C . GLY A 1 102 ? -11.125 -5.002 11.369 1.00 93.69 102 GLY A C 1
ATOM 715 O O . GLY A 1 102 ? -10.988 -6.108 10.842 1.00 93.69 102 GLY A O 1
ATOM 716 N N . ARG A 1 103 ? -11.751 -4.001 10.735 1.00 93.88 103 ARG A N 1
ATOM 717 C CA . ARG A 1 103 ? -12.182 -4.115 9.336 1.00 93.88 103 ARG A CA 1
ATOM 718 C C . ARG A 1 103 ? -10.971 -4.064 8.422 1.00 93.88 103 ARG A C 1
ATOM 720 O O . ARG A 1 103 ? -10.079 -3.240 8.614 1.00 93.88 103 ARG A O 1
ATOM 727 N N . LEU A 1 104 ? -10.970 -4.927 7.409 1.00 95.06 104 LEU A N 1
ATOM 728 C CA . LEU A 1 104 ? -9.864 -5.075 6.472 1.00 95.06 104 LEU A CA 1
ATOM 729 C C . LEU A 1 104 ? -10.233 -4.539 5.090 1.00 95.06 104 LEU A C 1
ATOM 731 O O . LEU A 1 104 ? -11.294 -4.849 4.553 1.00 95.06 104 LEU A O 1
ATOM 735 N N . LEU A 1 105 ? -9.295 -3.814 4.497 1.00 96.69 105 LEU A N 1
ATOM 736 C CA . LEU A 1 105 ? -9.265 -3.421 3.096 1.00 96.69 105 LEU A CA 1
ATOM 737 C C . LEU A 1 105 ? -7.941 -3.903 2.492 1.00 96.69 105 LEU A C 1
ATOM 739 O O . LEU A 1 105 ? -6.894 -3.804 3.129 1.00 96.69 105 LEU A O 1
ATOM 743 N N . ALA A 1 106 ? -7.969 -4.419 1.266 1.00 97.75 106 ALA A N 1
ATOM 744 C CA . ALA A 1 106 ? -6.767 -4.806 0.532 1.00 97.75 106 ALA A CA 1
ATOM 745 C C . ALA A 1 106 ? -6.618 -3.918 -0.705 1.00 97.75 106 ALA A C 1
ATOM 747 O O . ALA A 1 106 ? -7.512 -3.887 -1.546 1.00 97.75 106 ALA A O 1
ATOM 748 N N . VAL A 1 107 ? -5.480 -3.234 -0.819 1.00 98.12 107 VAL A N 1
ATOM 749 C CA . VAL A 1 107 ? -5.109 -2.459 -2.009 1.00 98.12 107 VAL A CA 1
ATOM 750 C C . VAL A 1 107 ? -4.089 -3.280 -2.800 1.00 98.12 107 VAL A C 1
ATOM 752 O O . VAL A 1 107 ? -2.948 -3.410 -2.342 1.00 98.12 107 VAL A O 1
ATOM 755 N N . PRO A 1 108 ? -4.465 -3.890 -3.939 1.00 98.19 108 PRO A N 1
ATOM 756 C CA . PRO A 1 108 ? -3.534 -4.648 -4.761 1.00 98.19 108 PRO A CA 1
ATOM 757 C C . PRO A 1 108 ? -2.523 -3.710 -5.419 1.00 98.19 108 PRO A C 1
ATOM 759 O O . PRO A 1 108 ? -2.877 -2.703 -6.039 1.00 98.19 108 PRO A O 1
ATOM 762 N N . ILE A 1 109 ? -1.248 -4.064 -5.292 1.00 98.12 109 ILE A N 1
ATOM 763 C CA . ILE A 1 109 ? -0.131 -3.362 -5.911 1.00 98.12 109 ILE A CA 1
ATOM 764 C C . ILE A 1 109 ? 0.452 -4.260 -6.997 1.00 98.12 109 ILE A C 1
ATOM 766 O O . ILE A 1 109 ? 0.648 -5.453 -6.779 1.00 98.12 109 ILE A O 1
ATOM 770 N N . SER A 1 110 ? 0.759 -3.682 -8.155 1.00 98.00 110 SER A N 1
ATOM 771 C CA . SER A 1 110 ? 1.464 -4.334 -9.257 1.00 98.00 110 SER A CA 1
ATOM 772 C C . SER A 1 110 ? 2.632 -3.468 -9.731 1.00 98.00 110 SER A C 1
ATOM 774 O O . SER A 1 110 ? 2.480 -2.262 -9.931 1.00 98.00 110 SER A O 1
ATOM 776 N N . ASN A 1 111 ? 3.791 -4.097 -9.929 1.00 97.94 111 ASN A N 1
ATOM 777 C CA . ASN A 1 111 ? 4.984 -3.498 -10.525 1.00 97.94 111 ASN A CA 1
ATOM 778 C C . ASN A 1 111 ? 5.489 -4.427 -11.631 1.00 97.94 111 ASN A C 1
ATOM 780 O O . ASN A 1 111 ? 5.960 -5.528 -11.336 1.00 97.94 111 ASN A O 1
ATOM 784 N N . ALA A 1 112 ? 5.362 -4.007 -12.887 1.00 97.12 112 ALA A N 1
ATOM 785 C CA . 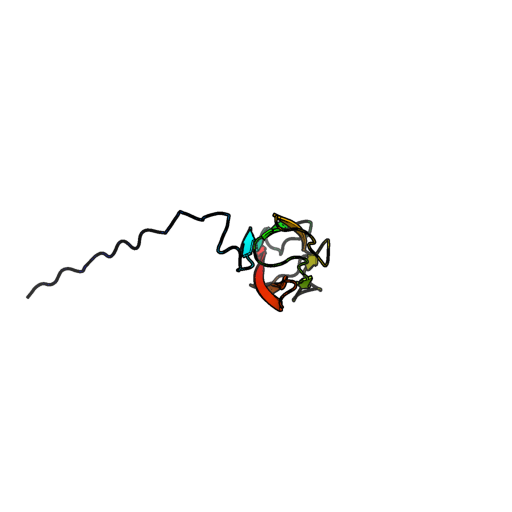ALA A 1 112 ? 5.703 -4.823 -14.051 1.00 97.12 112 ALA A CA 1
ATOM 786 C C . ALA A 1 112 ? 6.411 -3.988 -15.131 1.00 97.12 112 ALA A C 1
ATOM 788 O O . ALA A 1 112 ? 6.199 -2.778 -15.194 1.00 97.12 112 ALA A O 1
ATOM 789 N N . PRO A 1 113 ? 7.232 -4.597 -16.004 1.00 96.38 113 PRO A N 1
ATOM 790 C CA . PRO A 1 113 ? 7.780 -3.898 -17.161 1.00 96.38 113 PRO A CA 1
ATOM 791 C C . PRO A 1 113 ? 6.668 -3.433 -18.112 1.00 96.38 113 PRO A C 1
ATOM 793 O O . PRO A 1 113 ? 5.696 -4.165 -18.314 1.00 96.38 113 PRO A O 1
ATOM 796 N N . ILE A 1 114 ? 6.835 -2.247 -18.708 1.00 91.38 114 ILE A N 1
ATOM 797 C CA . ILE A 1 114 ? 5.926 -1.662 -19.717 1.00 91.38 114 ILE A CA 1
ATOM 798 C C . ILE A 1 114 ? 6.619 -1.392 -21.053 1.00 91.38 114 ILE A C 1
ATOM 800 O O . ILE A 1 114 ? 7.867 -1.245 -21.072 1.00 91.38 114 ILE A O 1
#

Secondary structure (DSSP, 8-state):
-----------------TT--TTS-EEESSSEEE-BTTB--EEEEEEEEEESS-SPEEEEES-TTTEEES-SEE-STT-EEEEEEES--EEEEEEEEE-TT--EEEEEEEE---